Protein AF-A0A392MX29-F1 (afdb_monomer_lite)

Organism: NCBI:txid97028

Secondary structure (DSSP, 8-state):
-PPPTTSPP------BSS-BBTTBBGGGGS-HHHHHHHHT--HHHHHHHHHH----SS----HHHHHHHS-PPP-TT---SSPPP--GGGSPPSEEETTEEEEEE-TT-TTT-GGGGT--EEEEEE--

pLDDT: mean 82.4, std 13.87, range [42.88, 97.38]

Radius of gyration: 22.27 Å; chains: 1; bounding box: 48×36×57 Å

Foldseek 3Di:
DPDDPPDDPDDDDDAADQAAVAVHHPVVVDDLVVVCVVVVDDSVVVNVSNVVHPDHPDDDDDPVVVVVPPDDPDPPPPDDPDQDDDDLPPDAFPDDDPQWTKGKDFLPPPRHVCVVVRDMDMDIDGHD

InterPro domains:
  IPR011051 RmlC-like cupin domain superfamily [SSF51182] (4-65)
  IPR014710 RmlC-like jelly roll fold [G3DSA:2.60.120.10] (1-74)
  IPR050253 Seed Storage and Functional Proteins [PTHR31189] (9-128)

Sequence (128 aa):
MPSSPGSAPLNFEAFFGPAGRNPESVLTAFSSKVLQAAFKTSKGKLESVLDEQKKERIFKIPKEDVRGLAPKKSIWPFGGQFKGPFNIFSNNPSFSNQFGSLFEVGPSESKSGLEGLNLMLSFANITK

Structure (mmCIF, N/CA/C/O backbone):
data_AF-A0A392MX29-F1
#
_entry.id   AF-A0A392MX29-F1
#
loop_
_atom_site.group_PDB
_atom_site.id
_atom_site.type_symbol
_atom_site.label_atom_id
_atom_site.label_alt_id
_atom_site.label_comp_id
_atom_site.label_asym_id
_atom_site.label_entity_id
_atom_site.label_seq_id
_atom_site.pdbx_PDB_ins_code
_atom_site.Cartn_x
_atom_site.Cartn_y
_atom_site.Cartn_z
_atom_site.occupancy
_atom_site.B_iso_or_equiv
_atom_site.auth_seq_id
_atom_site.auth_comp_id
_atom_site.auth_asym_id
_atom_site.auth_atom_id
_atom_site.pdbx_PDB_model_num
ATOM 1 N N . MET A 1 1 ? 19.317 2.186 2.201 1.00 47.88 1 MET A N 1
ATOM 2 C CA . MET A 1 1 ? 20.207 3.027 3.028 1.00 47.88 1 MET A CA 1
ATOM 3 C C . MET A 1 1 ? 20.850 2.145 4.083 1.00 47.88 1 MET A C 1
ATOM 5 O O . MET A 1 1 ? 20.103 1.405 4.714 1.00 47.88 1 MET A O 1
ATOM 9 N N . PRO A 1 2 ? 22.180 2.154 4.259 1.00 42.88 2 PRO A N 1
ATOM 10 C CA . PRO A 1 2 ? 22.780 1.518 5.422 1.00 42.88 2 PRO A CA 1
ATOM 11 C C . PRO A 1 2 ? 22.410 2.347 6.659 1.00 42.88 2 PRO A C 1
ATOM 13 O O . PRO A 1 2 ? 22.586 3.564 6.678 1.00 42.88 2 PRO A O 1
ATOM 16 N N . SER A 1 3 ? 21.813 1.700 7.654 1.00 48.31 3 SER A N 1
ATOM 17 C CA . SER A 1 3 ? 21.479 2.298 8.947 1.00 48.31 3 SER A CA 1
ATOM 18 C C . SER A 1 3 ? 22.751 2.753 9.666 1.00 48.31 3 SER A C 1
ATOM 20 O O . SER A 1 3 ? 23.702 1.975 9.763 1.00 48.31 3 SER A O 1
ATOM 22 N N . SER A 1 4 ? 22.762 3.982 10.194 1.00 48.84 4 SER A N 1
ATOM 23 C CA . SER A 1 4 ? 23.810 4.438 11.115 1.00 48.84 4 SER A CA 1
ATOM 24 C C . SER A 1 4 ? 23.952 3.464 12.293 1.00 48.84 4 SER A C 1
ATOM 26 O O . SER A 1 4 ? 22.939 2.965 12.795 1.00 48.84 4 SER A O 1
ATOM 28 N N . PRO A 1 5 ? 25.179 3.196 12.770 1.00 44.78 5 PRO A N 1
ATOM 29 C CA . PRO A 1 5 ? 25.387 2.303 13.897 1.00 44.78 5 PRO A CA 1
ATOM 30 C C . PRO A 1 5 ? 24.890 3.001 15.170 1.00 44.78 5 PRO A C 1
ATOM 32 O O . PRO A 1 5 ? 25.505 3.953 15.639 1.00 44.78 5 PRO A O 1
ATOM 35 N N . GLY A 1 6 ? 23.739 2.566 15.693 1.00 56.81 6 GLY A N 1
ATOM 36 C CA . GLY A 1 6 ? 23.159 3.083 16.942 1.00 56.81 6 GLY A CA 1
ATOM 37 C C . GLY A 1 6 ? 21.634 3.222 16.959 1.00 56.81 6 GLY A C 1
ATOM 38 O O . GLY A 1 6 ? 21.053 3.381 18.029 1.00 56.81 6 GLY A O 1
ATOM 39 N N . SER A 1 7 ? 20.959 3.135 15.811 1.00 53.47 7 SER A N 1
ATOM 40 C CA . SER A 1 7 ? 19.493 3.084 15.769 1.00 53.47 7 SER A CA 1
ATOM 41 C C . SER A 1 7 ? 19.022 1.636 15.906 1.00 53.47 7 SER A C 1
ATOM 43 O O . SER A 1 7 ? 19.528 0.758 15.206 1.00 53.47 7 SER A O 1
ATOM 45 N N . ALA A 1 8 ? 18.063 1.380 16.803 1.00 64.12 8 ALA A N 1
ATOM 46 C CA . ALA A 1 8 ? 17.366 0.095 16.856 1.00 64.12 8 ALA A CA 1
ATOM 47 C C . ALA A 1 8 ? 16.873 -0.291 15.445 1.00 64.12 8 ALA A C 1
ATOM 49 O O . ALA A 1 8 ? 16.534 0.610 14.668 1.00 64.12 8 ALA A O 1
ATOM 50 N N . PRO A 1 9 ? 16.844 -1.590 15.085 1.00 64.94 9 PRO A N 1
ATOM 51 C CA . PRO A 1 9 ? 16.351 -2.014 13.782 1.00 64.94 9 PRO A CA 1
ATOM 52 C C . PRO A 1 9 ? 14.971 -1.404 13.528 1.00 64.94 9 PRO A C 1
ATOM 54 O O . PRO A 1 9 ? 14.091 -1.428 14.390 1.00 64.94 9 PRO A O 1
ATOM 57 N N . LEU A 1 10 ? 14.828 -0.791 12.355 1.00 69.31 10 LEU A N 1
ATOM 58 C CA . LEU A 1 10 ? 13.628 -0.072 11.959 1.00 69.31 10 LEU A CA 1
ATOM 59 C C . LEU A 1 10 ? 12.497 -1.082 11.736 1.00 69.31 10 LEU A C 1
ATOM 61 O O . LEU A 1 10 ? 12.375 -1.669 10.663 1.00 69.31 10 LEU A O 1
ATOM 65 N N . ASN A 1 11 ? 11.700 -1.308 12.775 1.00 80.25 11 ASN A N 1
ATOM 66 C CA . ASN A 1 11 ? 10.528 -2.170 12.719 1.00 80.25 11 ASN A CA 1
ATOM 67 C C . ASN A 1 11 ? 9.329 -1.331 12.274 1.00 80.25 11 ASN A C 1
ATOM 69 O O . ASN A 1 11 ? 8.900 -0.422 12.984 1.00 80.25 11 ASN A O 1
ATOM 73 N N . PHE A 1 12 ? 8.801 -1.628 11.089 1.00 81.38 12 PHE A N 1
ATOM 74 C CA . PHE A 1 12 ? 7.566 -1.026 10.601 1.00 81.38 12 PHE A CA 1
ATOM 75 C C . PHE A 1 12 ? 6.377 -1.919 10.947 1.00 81.38 12 PHE A C 1
ATOM 77 O O . PHE A 1 12 ? 6.384 -3.110 10.638 1.00 81.38 12 PHE A O 1
ATOM 84 N N . GLU A 1 13 ? 5.335 -1.325 11.524 1.00 85.38 13 GLU A N 1
ATOM 85 C CA . GLU A 1 13 ? 4.070 -1.995 11.808 1.00 85.38 13 GLU A CA 1
ATOM 86 C C . GLU A 1 13 ? 2.915 -1.278 11.104 1.00 85.38 13 GLU A C 1
ATOM 88 O O . GLU A 1 13 ? 2.880 -0.050 11.003 1.00 85.38 13 GLU A O 1
ATOM 93 N N . ALA A 1 14 ? 1.979 -2.058 10.565 1.00 85.25 14 ALA A N 1
ATOM 94 C CA . ALA A 1 14 ? 0.802 -1.525 9.897 1.00 85.25 14 ALA A CA 1
ATOM 95 C C . ALA A 1 14 ? -0.306 -1.262 10.922 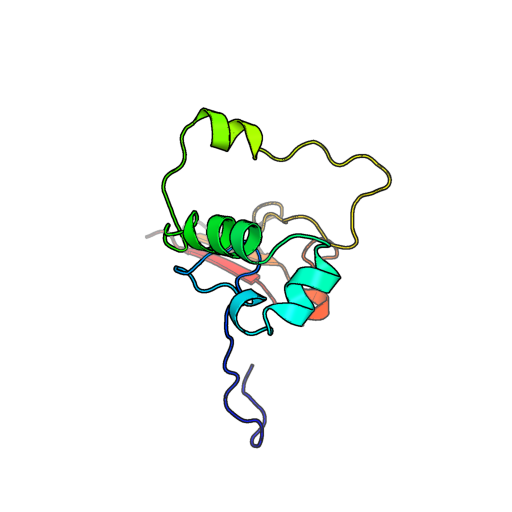1.00 85.25 14 ALA A C 1
ATOM 97 O O . ALA A 1 14 ? -0.767 -2.186 11.589 1.00 85.25 14 ALA A O 1
ATOM 98 N N . PHE A 1 15 ? -0.770 -0.016 10.994 1.00 88.25 15 PHE A N 1
ATOM 99 C CA . PHE A 1 15 ? -1.869 0.393 11.865 1.00 88.25 15 PHE A CA 1
ATOM 100 C C . PHE A 1 15 ? -3.201 0.348 11.110 1.00 88.25 15 PHE A C 1
ATOM 102 O O . PHE A 1 15 ? -3.404 1.088 10.144 1.00 88.25 15 PHE A O 1
ATOM 109 N N . PHE A 1 16 ? -4.130 -0.500 11.553 1.00 86.44 16 PHE A N 1
ATOM 110 C CA . PHE A 1 16 ? -5.440 -0.641 10.919 1.00 86.44 16 PHE A CA 1
ATOM 111 C C . PHE A 1 16 ? -6.490 0.206 11.643 1.00 86.44 16 PHE A C 1
ATOM 113 O O . PHE A 1 16 ? -6.879 -0.092 12.763 1.00 86.44 16 PHE A O 1
ATOM 120 N N . GLY A 1 17 ? -6.952 1.283 11.007 1.00 79.56 17 GLY A N 1
ATOM 121 C CA . GLY A 1 17 ? -8.016 2.143 11.542 1.00 79.56 17 GLY A CA 1
ATOM 122 C C . GLY A 1 17 ? -9.416 1.540 11.374 1.00 79.56 17 GLY A C 1
ATOM 123 O O . GLY A 1 17 ? -10.023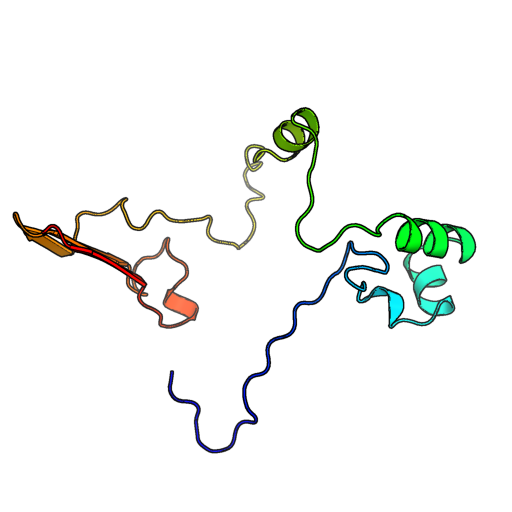 1.133 12.365 1.00 79.56 17 GLY A O 1
ATOM 124 N N . PRO A 1 18 ? -9.932 1.448 10.131 1.00 70.31 18 PRO A N 1
ATOM 125 C CA . PRO A 1 18 ? -11.288 0.981 9.830 1.00 70.31 18 PRO A CA 1
ATOM 126 C C . PRO A 1 18 ? -11.389 -0.551 9.861 1.00 70.31 18 PRO A C 1
ATOM 128 O O . PRO A 1 18 ? -11.996 -1.135 8.975 1.00 70.31 18 PRO A O 1
ATOM 131 N N . ALA A 1 19 ? -10.726 -1.175 10.833 1.00 71.00 19 ALA A N 1
ATOM 132 C CA . ALA A 1 19 ? -10.675 -2.611 11.030 1.00 71.00 19 ALA A CA 1
ATOM 133 C C . ALA A 1 19 ? -11.599 -3.066 12.169 1.00 71.00 19 ALA A C 1
ATOM 135 O O . ALA A 1 19 ? -12.140 -2.245 12.911 1.00 71.00 19 ALA A O 1
ATOM 136 N N . GLY A 1 20 ? -11.762 -4.377 12.311 1.00 78.88 20 GLY A N 1
ATOM 137 C CA . GLY A 1 20 ? -12.470 -4.990 13.428 1.00 78.88 20 GLY A CA 1
ATOM 138 C C . GLY A 1 20 ? -11.515 -5.738 14.348 1.00 78.88 20 GLY A C 1
ATOM 139 O O . GLY A 1 20 ? -10.496 -5.199 14.778 1.00 78.88 20 GLY A O 1
ATOM 140 N N . ARG A 1 21 ? -11.831 -7.002 14.642 1.00 77.38 21 ARG A N 1
ATOM 141 C CA . ARG A 1 21 ? -10.933 -7.901 15.393 1.00 77.38 21 ARG A CA 1
ATOM 142 C C . ARG A 1 21 ? -9.954 -8.679 14.506 1.00 77.38 21 ARG A C 1
ATOM 144 O O . ARG A 1 21 ? -8.992 -9.237 15.020 1.00 77.38 21 ARG A O 1
ATOM 151 N N . ASN A 1 22 ? -10.182 -8.736 13.193 1.00 80.00 22 ASN A N 1
ATOM 152 C CA . ASN A 1 22 ? -9.237 -9.323 12.240 1.00 80.00 22 ASN A CA 1
ATOM 153 C C . ASN A 1 22 ? -9.291 -8.569 10.895 1.00 80.00 22 ASN A C 1
ATOM 155 O O . ASN A 1 22 ? -10.307 -8.711 10.217 1.00 80.00 22 ASN A O 1
ATOM 159 N N . PRO A 1 23 ? -8.245 -7.809 10.497 1.00 83.31 23 PRO A N 1
ATOM 160 C CA . PRO A 1 23 ? -7.086 -7.451 11.326 1.00 83.31 23 PRO A CA 1
ATOM 161 C C . PRO A 1 23 ? -7.523 -6.651 12.562 1.00 83.31 23 PRO A C 1
ATOM 163 O O . PRO A 1 23 ? -8.594 -6.050 12.549 1.00 83.31 23 PRO A O 1
ATOM 166 N N . GLU A 1 24 ? -6.732 -6.667 13.633 1.00 86.12 24 GLU A N 1
ATOM 167 C CA . GLU A 1 24 ? -7.061 -5.899 14.836 1.00 86.12 24 GLU A CA 1
ATOM 168 C C . GLU A 1 24 ? -6.984 -4.392 14.557 1.00 86.12 24 GLU A C 1
ATOM 170 O O . GLU A 1 24 ? -5.994 -3.891 14.016 1.00 86.12 24 GLU A O 1
ATOM 175 N N . SER A 1 25 ? -8.050 -3.673 14.911 1.00 89.44 25 SER A N 1
ATOM 176 C CA . SER A 1 25 ? -8.093 -2.220 14.819 1.00 89.44 25 SER A CA 1
ATOM 177 C C . SER A 1 25 ? -7.308 -1.562 15.939 1.00 89.44 25 SER A C 1
ATOM 179 O O . SER A 1 25 ? -7.457 -1.917 17.099 1.00 89.44 25 SER A O 1
ATOM 181 N N . VAL A 1 26 ? -6.601 -0.475 15.635 1.00 91.62 26 VAL A N 1
ATOM 182 C CA . VAL A 1 26 ? -5.979 0.384 16.660 1.00 91.62 26 VAL A CA 1
ATOM 183 C C . VAL A 1 26 ? -6.984 0.953 17.662 1.00 91.62 26 VAL A C 1
ATOM 185 O O . VAL A 1 26 ? -6.601 1.397 18.742 1.00 91.62 26 VAL A O 1
ATOM 188 N N . LEU A 1 27 ? -8.275 0.956 17.319 1.00 89.88 27 LEU A N 1
ATOM 189 C CA . LEU A 1 27 ? -9.328 1.414 18.212 1.00 89.88 27 LEU A CA 1
ATOM 190 C C . LEU A 1 27 ? -9.502 0.488 19.423 1.00 89.88 27 LEU A C 1
ATOM 192 O O . LEU A 1 27 ? -9.872 0.985 20.483 1.00 89.88 27 LEU A O 1
ATOM 196 N N . THR A 1 28 ? -9.188 -0.809 19.313 1.00 88.88 28 THR A N 1
ATOM 197 C CA . THR A 1 28 ? -9.303 -1.767 20.432 1.00 88.88 28 THR A CA 1
ATOM 198 C C . THR A 1 28 ? -8.327 -1.460 21.569 1.00 88.88 28 THR A C 1
ATOM 200 O O . THR A 1 28 ? -8.599 -1.809 22.716 1.00 88.88 28 THR A O 1
ATOM 203 N N . ALA A 1 29 ? -7.233 -0.745 21.285 1.00 92.06 29 ALA A N 1
ATOM 204 C CA . ALA A 1 29 ? -6.245 -0.343 22.282 1.00 92.06 29 ALA A CA 1
ATOM 205 C C . ALA A 1 29 ? -6.756 0.747 23.246 1.00 92.06 29 ALA A C 1
ATOM 207 O O . ALA A 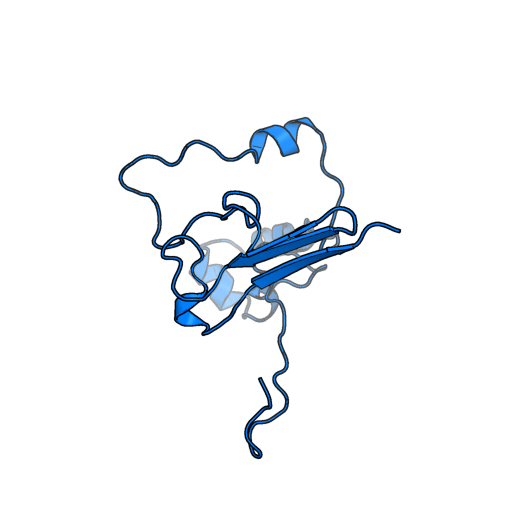1 29 ? -6.194 0.939 24.326 1.00 92.06 29 ALA A O 1
ATOM 208 N N . PHE A 1 30 ? -7.815 1.480 22.884 1.00 92.25 30 PHE A N 1
ATOM 209 C CA . PHE A 1 30 ? -8.364 2.544 23.722 1.00 92.25 30 PHE A CA 1
ATOM 210 C C . PHE A 1 30 ? -9.430 2.025 24.684 1.00 92.25 30 PHE A C 1
ATOM 212 O O . PHE A 1 30 ? -10.232 1.147 24.373 1.00 92.25 30 PHE A O 1
ATOM 219 N N . SER A 1 31 ? -9.517 2.653 25.861 1.00 93.75 31 SER A N 1
ATOM 220 C CA . SER A 1 31 ? -10.581 2.318 26.806 1.00 93.75 31 SER A CA 1
ATOM 221 C C . SER A 1 31 ? -11.967 2.623 26.227 1.00 93.75 31 SER A C 1
ATOM 223 O O . SER A 1 31 ? -12.196 3.655 25.589 1.00 93.75 31 SER A O 1
ATOM 225 N N . SER A 1 32 ? -12.940 1.772 26.554 1.00 91.50 32 SER A N 1
ATOM 226 C CA . SER A 1 32 ? -14.326 1.947 26.113 1.00 91.50 32 SER A CA 1
ATOM 227 C C . SER A 1 32 ? -14.918 3.312 26.501 1.00 91.50 32 SER A C 1
ATOM 229 O O . SER A 1 32 ? -15.729 3.856 25.758 1.00 91.50 32 SER A O 1
ATOM 231 N N . LYS A 1 33 ? -14.516 3.908 27.634 1.00 95.06 33 LYS A N 1
ATOM 232 C CA . LYS A 1 33 ? -14.986 5.247 28.043 1.00 95.06 33 LYS A CA 1
ATOM 233 C C . LYS A 1 33 ? -14.502 6.340 27.086 1.00 95.06 33 LYS A C 1
ATOM 235 O O . LYS A 1 33 ? -15.284 7.214 26.723 1.00 95.06 33 LYS A O 1
ATOM 240 N N . VAL A 1 34 ? -13.239 6.264 26.659 1.00 95.94 34 VAL A N 1
ATOM 241 C CA . VAL A 1 34 ? -12.643 7.210 25.701 1.00 95.94 34 VAL A CA 1
ATOM 242 C C . VAL A 1 34 ? -13.351 7.110 24.356 1.00 95.94 34 VAL A C 1
ATOM 244 O O . VAL A 1 34 ? -13.780 8.126 23.818 1.00 95.94 34 VAL A O 1
ATOM 247 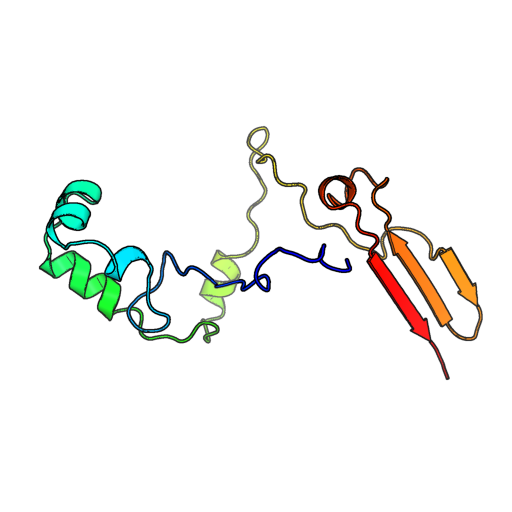N N . LEU A 1 35 ? -13.548 5.892 23.846 1.00 93.56 35 LEU A N 1
ATOM 248 C CA . LEU A 1 35 ? -14.220 5.689 22.565 1.00 93.56 35 LEU A CA 1
ATOM 249 C C . LEU A 1 35 ? -15.685 6.152 22.596 1.00 93.56 35 LEU A C 1
ATOM 251 O O . LEU A 1 35 ? -16.140 6.810 21.664 1.00 93.56 35 LEU A O 1
ATOM 255 N N . GLN A 1 36 ? -16.415 5.874 23.682 1.00 95.44 36 GLN A N 1
ATOM 256 C CA . GLN A 1 36 ? -17.794 6.349 23.847 1.00 95.44 36 GLN A CA 1
ATOM 257 C C . GLN A 1 36 ? -17.880 7.879 23.846 1.00 95.44 36 GLN A C 1
ATOM 259 O O . GLN A 1 36 ? -18.772 8.437 23.208 1.00 95.44 36 GLN A O 1
ATOM 264 N N . ALA A 1 37 ? -16.946 8.562 24.515 1.00 96.50 37 ALA A N 1
ATOM 265 C CA . ALA A 1 37 ? -16.884 10.021 24.523 1.00 96.50 37 ALA A CA 1
ATOM 266 C C . ALA A 1 37 ? -16.501 10.597 23.148 1.00 96.50 37 ALA A C 1
ATOM 268 O O . ALA A 1 37 ? -17.126 11.554 22.692 1.00 96.50 37 ALA A O 1
ATOM 269 N N . ALA A 1 38 ? -15.520 9.995 22.466 1.00 95.31 38 ALA A N 1
ATOM 270 C CA . ALA A 1 38 ? -15.036 10.442 21.160 1.00 95.31 38 ALA A CA 1
ATOM 271 C C . ALA A 1 38 ? -16.096 10.285 20.055 1.00 95.31 38 ALA A C 1
ATOM 273 O O . ALA A 1 38 ? -16.355 11.224 19.304 1.00 95.31 38 ALA A O 1
ATOM 274 N N . PHE A 1 39 ? -16.748 9.120 19.986 1.00 92.81 39 PHE A N 1
ATOM 275 C CA . PHE A 1 39 ? -17.758 8.808 18.970 1.00 92.81 39 PHE A CA 1
ATOM 276 C C . PHE A 1 39 ? -19.190 9.163 19.390 1.00 92.81 39 PHE A C 1
ATOM 278 O O . PHE A 1 39 ? -20.121 8.949 18.611 1.00 92.81 39 PHE A O 1
ATOM 285 N N . LYS A 1 40 ? -19.394 9.665 20.618 1.00 96.06 40 LYS A N 1
ATOM 286 C CA . LYS A 1 40 ? -20.713 9.991 21.198 1.00 96.06 40 LYS A CA 1
ATOM 287 C C . LYS A 1 40 ? -21.736 8.862 21.013 1.00 96.06 40 LYS A C 1
ATOM 289 O O . LYS A 1 40 ? -22.891 9.095 20.667 1.00 96.06 40 LYS A O 1
ATOM 294 N N . THR A 1 41 ? -21.288 7.624 21.193 1.00 93.56 41 THR A N 1
ATOM 295 C CA . THR A 1 41 ? -22.057 6.411 20.890 1.00 93.56 41 THR A CA 1
ATOM 296 C C . THR A 1 41 ? -21.924 5.414 22.039 1.00 93.56 41 THR A C 1
ATOM 298 O O . THR A 1 41 ? -20.917 5.414 22.740 1.00 93.56 41 THR A O 1
ATOM 301 N N . SER A 1 42 ? -22.940 4.572 22.258 1.00 94.06 42 SER A N 1
ATOM 302 C CA . SER A 1 42 ? -22.922 3.568 23.327 1.00 94.06 42 SER A CA 1
ATOM 303 C C . SER A 1 42 ? -21.885 2.470 23.078 1.00 94.06 42 SER A C 1
ATOM 305 O O . SER A 1 42 ? -21.616 2.094 21.934 1.00 94.06 42 SER A O 1
ATOM 307 N N . LYS A 1 43 ? -21.356 1.891 24.165 1.00 90.81 43 LYS A N 1
ATOM 308 C CA . LYS A 1 43 ? -20.420 0.757 24.101 1.00 90.81 43 LYS A CA 1
ATOM 309 C C . LYS A 1 43 ? -20.931 -0.374 23.205 1.00 90.81 43 LYS A C 1
ATOM 311 O O . LYS A 1 43 ? -20.205 -0.816 22.329 1.00 90.81 43 LYS A O 1
ATOM 316 N N . GLY A 1 44 ? -22.174 -0.820 23.402 1.00 91.75 44 GLY A N 1
ATOM 317 C CA . GLY A 1 44 ? -22.718 -1.965 22.661 1.00 91.75 44 GLY A CA 1
ATOM 318 C C . GLY A 1 44 ? -22.729 -1.756 21.145 1.00 91.75 44 GLY A C 1
ATOM 319 O O . GLY A 1 44 ? -22.408 -2.673 20.397 1.00 91.75 44 GLY A O 1
ATOM 320 N N . LYS A 1 45 ? -23.021 -0.532 20.687 1.00 91.31 45 LYS A N 1
ATOM 321 C CA . LYS A 1 45 ? -22.990 -0.205 19.258 1.00 91.31 45 LYS A CA 1
ATOM 322 C C . LYS A 1 45 ? -21.560 -0.153 18.711 1.00 91.31 45 LYS A C 1
ATOM 324 O O . LYS A 1 45 ? -21.350 -0.574 17.581 1.00 91.31 45 LYS A O 1
ATOM 329 N N . LEU A 1 46 ? -20.585 0.311 19.499 1.00 89.12 46 LEU A N 1
ATOM 330 C CA . LEU A 1 46 ? -19.172 0.252 19.106 1.00 89.12 46 LEU A CA 1
ATOM 331 C C . LEU A 1 46 ? -18.662 -1.186 18.971 1.00 89.12 46 LEU A C 1
ATOM 333 O O . LEU A 1 46 ? -18.018 -1.502 17.977 1.00 89.12 46 LEU A O 1
ATOM 337 N N . GLU A 1 47 ? -18.965 -2.047 19.945 1.00 87.88 47 GLU A N 1
ATOM 338 C CA . GLU A 1 47 ? -18.547 -3.455 19.908 1.00 87.88 47 GLU A CA 1
ATOM 339 C C . GLU A 1 47 ? -19.144 -4.180 18.694 1.00 87.88 47 GLU A C 1
ATOM 341 O O . GLU A 1 47 ? -18.431 -4.921 18.029 1.00 87.88 47 GLU A O 1
ATOM 346 N N . SER A 1 48 ? -20.411 -3.907 18.342 1.00 88.50 48 SER A N 1
ATOM 347 C CA . SER A 1 48 ? -21.038 -4.471 17.132 1.00 88.50 48 SER A CA 1
ATOM 348 C C . SER A 1 48 ? -20.237 -4.151 15.871 1.00 88.50 48 SER A C 1
ATOM 350 O O . SER A 1 48 ? -19.932 -5.048 15.095 1.00 88.50 48 SER A O 1
ATOM 352 N N . VAL A 1 49 ? -19.839 -2.888 15.690 1.00 85.88 49 VAL A N 1
ATOM 353 C CA . VAL A 1 49 ? -19.100 -2.451 14.494 1.00 85.88 49 VAL A CA 1
ATOM 354 C C . VAL A 1 49 ? -17.705 -3.081 14.432 1.00 85.88 49 VAL A C 1
ATOM 356 O O . VAL A 1 49 ? -17.275 -3.523 13.367 1.00 85.88 49 VAL A O 1
ATOM 359 N N . LEU A 1 50 ? -17.001 -3.160 15.566 1.00 84.19 50 LEU A N 1
ATOM 360 C CA . LEU A 1 50 ? -15.689 -3.814 15.635 1.00 84.19 50 LEU A CA 1
ATOM 361 C C . LEU A 1 50 ? -15.788 -5.332 15.400 1.00 84.19 50 LEU A C 1
ATOM 363 O O . LEU A 1 50 ? -14.859 -5.939 14.866 1.00 84.19 50 LEU A O 1
ATOM 367 N N . ASP A 1 51 ? -16.921 -5.944 15.743 1.00 84.44 51 ASP A N 1
ATOM 368 C CA . ASP A 1 51 ? -17.158 -7.380 15.573 1.00 84.44 51 ASP A CA 1
ATOM 369 C C . ASP A 1 51 ? -17.683 -7.762 14.195 1.00 84.44 51 ASP A C 1
ATOM 371 O O . ASP A 1 51 ? -17.494 -8.902 13.765 1.00 84.44 51 ASP A O 1
ATOM 375 N N . GLU A 1 52 ? -18.315 -6.832 13.485 1.00 81.44 52 GLU A N 1
ATOM 376 C CA . GLU A 1 52 ? -18.796 -7.028 12.118 1.00 81.44 52 GLU A CA 1
ATOM 377 C C . GLU A 1 52 ? -17.639 -7.274 11.144 1.00 81.44 52 GLU A C 1
ATOM 379 O O . GLU A 1 52 ? -17.749 -8.106 10.235 1.00 81.44 52 GLU A O 1
ATOM 384 N N . GLN A 1 53 ? -16.496 -6.610 11.347 1.00 70.56 53 GLN A N 1
ATOM 385 C CA . GLN A 1 53 ? -15.352 -6.763 10.458 1.00 70.56 53 GLN A CA 1
ATOM 386 C C . GLN A 1 53 ? -14.397 -7.876 10.915 1.00 70.56 53 GLN A C 1
ATOM 388 O O . GLN A 1 53 ? -13.412 -7.669 11.622 1.00 70.56 53 GLN A O 1
ATOM 393 N N . LYS A 1 54 ? -14.697 -9.094 10.452 1.00 69.75 54 LYS A N 1
ATOM 394 C CA . LYS A 1 54 ? -13.864 -10.302 10.641 1.00 69.75 54 LYS A CA 1
ATOM 395 C C . LYS A 1 54 ? -13.055 -10.694 9.401 1.00 69.75 54 LYS A C 1
ATOM 397 O O . LYS A 1 54 ? -12.472 -11.775 9.364 1.00 69.75 54 LYS A O 1
ATOM 402 N N . LYS A 1 55 ? -13.109 -9.872 8.350 1.00 71.31 55 LYS A N 1
ATOM 403 C CA . LYS A 1 55 ? -12.469 -10.159 7.062 1.00 71.31 55 LYS A CA 1
ATOM 404 C C . LYS A 1 55 ? -10.996 -9.774 7.120 1.00 71.31 55 LYS A C 1
ATOM 406 O O . LYS A 1 55 ? -10.680 -8.657 7.504 1.00 71.31 55 LYS A O 1
ATOM 411 N N . GLU A 1 56 ? -10.137 -10.677 6.660 1.00 77.75 56 GLU A N 1
ATOM 412 C CA . GLU A 1 56 ? -8.688 -10.485 6.557 1.00 77.75 56 GLU A CA 1
ATOM 413 C C . GLU A 1 56 ? -8.294 -9.205 5.795 1.00 77.75 56 GLU A C 1
ATOM 415 O O . GLU A 1 56 ? -9.110 -8.578 5.121 1.00 77.75 56 GLU A O 1
ATOM 420 N N . ARG A 1 57 ? -7.007 -8.832 5.851 1.00 82.00 57 ARG A N 1
ATOM 421 C CA . ARG A 1 57 ? -6.479 -7.591 5.243 1.00 82.00 57 ARG A CA 1
ATOM 422 C C . ARG A 1 57 ? -6.830 -7.429 3.758 1.00 82.00 57 ARG A C 1
ATOM 424 O O . ARG A 1 57 ? -7.041 -6.308 3.307 1.00 82.00 57 ARG A O 1
ATOM 431 N N . ILE A 1 58 ? -6.876 -8.529 3.007 1.00 86.44 58 ILE A N 1
ATOM 432 C CA . ILE A 1 58 ? -7.281 -8.563 1.600 1.00 86.44 58 ILE A CA 1
ATOM 433 C C . ILE A 1 58 ? -8.464 -9.518 1.497 1.00 86.44 58 ILE A C 1
ATOM 435 O O . ILE A 1 58 ? -8.341 -10.693 1.827 1.00 86.44 58 ILE A O 1
ATOM 439 N N . PHE A 1 59 ? -9.612 -9.026 1.034 1.00 86.88 59 PHE A N 1
ATOM 440 C CA . PHE A 1 59 ? -10.832 -9.821 0.949 1.00 86.88 59 PHE A CA 1
ATOM 441 C C . PHE A 1 59 ? -11.605 -9.555 -0.339 1.00 86.88 59 PHE A C 1
ATOM 443 O O . PHE A 1 59 ? -11.483 -8.510 -0.977 1.00 86.88 59 PHE A O 1
ATOM 450 N N . LYS A 1 60 ? -12.434 -10.529 -0.718 1.00 90.69 60 LYS A N 1
ATOM 451 C CA . LYS A 1 60 ? -13.281 -10.440 -1.905 1.00 90.69 60 LYS A CA 1
ATOM 452 C C . LYS A 1 60 ? -14.433 -9.458 -1.680 1.00 90.69 60 LYS A C 1
ATOM 454 O O . LYS A 1 60 ? -15.139 -9.540 -0.674 1.00 90.69 60 LYS A O 1
ATOM 459 N N . ILE A 1 61 ? -14.654 -8.596 -2.666 1.00 90.75 61 ILE A N 1
ATOM 460 C CA . ILE A 1 61 ? -15.808 -7.698 -2.758 1.00 90.75 61 ILE A CA 1
ATOM 461 C C . ILE A 1 61 ? -16.577 -7.962 -4.059 1.00 90.75 61 ILE A C 1
ATOM 463 O O . ILE A 1 61 ? -15.991 -8.479 -5.019 1.00 90.75 61 ILE A O 1
ATOM 467 N N . PRO A 1 62 ? -17.884 -7.669 -4.102 1.00 94.31 62 PRO A N 1
ATOM 468 C CA . PRO A 1 62 ? -18.667 -7.796 -5.318 1.00 94.31 62 PRO A CA 1
ATOM 469 C C . PRO A 1 62 ? -18.307 -6.697 -6.336 1.00 94.31 62 PRO A C 1
ATOM 471 O O . PRO A 1 62 ? -17.661 -5.695 -6.023 1.00 94.31 62 PRO A O 1
ATOM 474 N N . LYS A 1 63 ? -18.689 -6.900 -7.601 1.00 93.88 63 LYS A N 1
ATOM 475 C CA . LYS A 1 63 ? -18.242 -6.063 -8.731 1.00 93.88 63 LYS A CA 1
ATOM 476 C C . LYS A 1 63 ? -18.798 -4.638 -8.661 1.00 93.88 63 LYS A C 1
ATOM 478 O O . LYS A 1 63 ? -18.147 -3.690 -9.096 1.00 93.88 63 LYS A O 1
ATOM 483 N N . GLU A 1 64 ? -20.009 -4.495 -8.156 1.00 93.69 64 GLU A N 1
ATOM 484 C CA . GLU A 1 64 ? -20.697 -3.235 -7.909 1.00 93.69 64 GLU A CA 1
ATOM 485 C C . GLU A 1 64 ? -19.949 -2.366 -6.891 1.00 93.69 64 GLU A C 1
ATOM 487 O O . GLU A 1 64 ? -19.739 -1.182 -7.158 1.00 93.69 64 GLU A O 1
ATOM 492 N N . ASP A 1 65 ? -19.428 -2.960 -5.815 1.00 92.06 65 ASP A N 1
ATOM 493 C CA . ASP A 1 65 ? -18.635 -2.248 -4.808 1.00 92.06 65 ASP A CA 1
ATOM 494 C C . ASP A 1 65 ? -17.309 -1.752 -5.398 1.00 92.06 65 ASP A C 1
ATOM 496 O O . ASP A 1 65 ? -16.915 -0.609 -5.165 1.00 92.06 65 ASP A O 1
ATOM 500 N N . VAL A 1 66 ? -16.657 -2.553 -6.256 1.00 91.12 66 VAL A N 1
ATOM 501 C CA . VAL A 1 66 ? -15.444 -2.126 -6.986 1.00 91.12 66 VAL A CA 1
ATOM 502 C C . VAL A 1 66 ? -15.720 -0.867 -7.814 1.00 91.12 66 VAL A C 1
ATOM 504 O O . VAL A 1 66 ? -14.910 0.058 -7.832 1.00 91.12 66 VAL A O 1
ATOM 507 N N . ARG A 1 67 ? -16.874 -0.801 -8.491 1.00 89.31 67 ARG A N 1
ATOM 508 C CA . ARG A 1 67 ? -17.265 0.374 -9.287 1.00 89.31 67 ARG A CA 1
ATOM 509 C C . ARG A 1 67 ? -17.520 1.598 -8.410 1.00 89.31 67 ARG A C 1
ATOM 511 O O . ARG A 1 67 ? -17.193 2.705 -8.828 1.00 89.31 67 ARG A O 1
ATOM 518 N N . GLY A 1 68 ? -18.068 1.408 -7.210 1.00 88.12 68 GLY A N 1
ATOM 519 C CA . GLY A 1 68 ? -18.283 2.480 -6.235 1.00 88.12 68 GLY A CA 1
ATOM 520 C C . GLY A 1 68 ? -16.986 3.084 -5.683 1.00 88.12 68 GLY A C 1
ATOM 521 O O . GLY A 1 68 ? -16.961 4.274 -5.360 1.00 88.12 68 GLY A O 1
ATOM 522 N N . LEU A 1 69 ? -15.915 2.284 -5.624 1.00 86.69 69 LEU A N 1
ATOM 523 C CA . LEU A 1 69 ? -14.577 2.683 -5.168 1.00 86.69 69 LEU A CA 1
ATOM 524 C C . LEU A 1 69 ? -13.698 3.297 -6.266 1.00 86.69 69 LEU A C 1
ATOM 526 O O . LEU A 1 69 ? -12.621 3.809 -5.960 1.00 86.69 69 LEU A O 1
ATOM 530 N N . ALA A 1 70 ? -14.122 3.242 -7.533 1.00 79.75 70 ALA A N 1
ATOM 531 C CA . ALA A 1 70 ? -13.348 3.803 -8.633 1.00 79.75 70 ALA A CA 1
ATOM 532 C C . ALA A 1 70 ? -13.044 5.296 -8.378 1.00 79.75 70 ALA A C 1
ATOM 534 O O . ALA A 1 70 ? -13.923 6.013 -7.883 1.00 79.75 70 ALA A O 1
ATOM 535 N N . PRO A 1 71 ? -11.830 5.785 -8.712 1.00 70.50 71 PRO A N 1
ATOM 536 C CA . PRO A 1 71 ? -11.433 7.160 -8.439 1.00 70.50 71 PRO A CA 1
ATOM 537 C C . PRO A 1 71 ? -12.455 8.147 -9.002 1.00 70.50 71 PRO A C 1
ATOM 539 O O . PRO A 1 71 ? -12.634 8.270 -10.216 1.00 70.50 71 PRO A O 1
ATOM 542 N N . LYS A 1 72 ? -13.144 8.860 -8.112 1.00 71.31 72 LYS A N 1
ATOM 543 C CA . LYS A 1 72 ? -14.001 9.978 -8.504 1.00 71.31 72 LYS A CA 1
ATOM 544 C C . LYS A 1 72 ? -13.087 11.149 -8.858 1.00 71.31 72 LYS A C 1
ATOM 546 O O . LYS A 1 72 ? -12.089 11.368 -8.174 1.00 71.31 72 LYS A O 1
ATOM 551 N N . LYS A 1 73 ? -13.403 11.879 -9.937 1.00 63.72 73 LYS A N 1
ATOM 552 C CA . LYS A 1 73 ? -12.640 13.073 -10.341 1.00 63.72 73 LYS A CA 1
ATOM 553 C C . LYS A 1 73 ? -12.456 13.981 -9.123 1.00 63.72 73 LYS A C 1
ATOM 555 O O . LYS A 1 73 ? -13.437 14.326 -8.465 1.00 63.72 73 LYS A O 1
ATOM 560 N N . SER A 1 74 ? -11.210 14.330 -8.821 1.00 64.88 74 SER A N 1
ATOM 561 C CA . SER A 1 74 ? -10.889 15.270 -7.753 1.00 64.88 74 SER A CA 1
ATOM 562 C C . SER A 1 74 ? -11.557 16.615 -8.043 1.00 64.88 74 SER A C 1
ATOM 564 O O . SER A 1 74 ? -11.494 17.133 -9.159 1.00 64.88 74 SER A O 1
ATOM 566 N N . ILE A 1 75 ? -12.244 17.161 -7.039 1.00 58.56 75 ILE A N 1
ATOM 567 C CA . ILE A 1 75 ? -12.906 18.462 -7.135 1.00 58.56 75 ILE A CA 1
ATOM 568 C C . ILE A 1 75 ? -11.820 19.527 -6.982 1.00 58.56 75 ILE A C 1
ATOM 570 O O . ILE A 1 75 ? -11.252 19.692 -5.905 1.00 58.56 75 ILE A O 1
ATOM 574 N N . TRP A 1 76 ? -11.508 20.235 -8.063 1.00 49.53 76 TRP A N 1
ATOM 575 C CA . TRP A 1 76 ? -10.649 21.417 -8.013 1.00 49.53 76 TRP A CA 1
ATOM 576 C C . TRP A 1 76 ? -11.326 22.524 -7.178 1.00 49.53 76 TRP A C 1
ATOM 578 O O .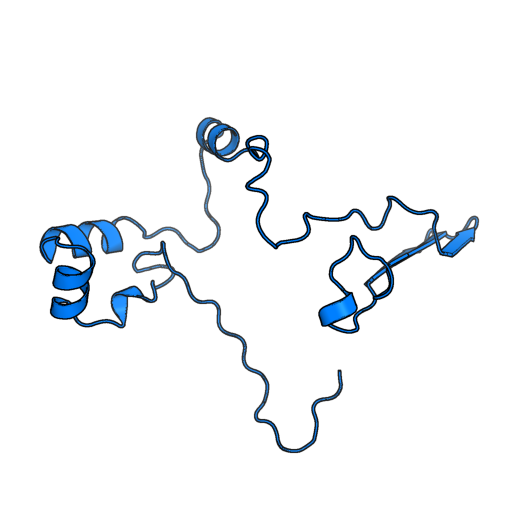 TRP A 1 76 ? -12.529 22.726 -7.352 1.00 49.53 76 TRP A O 1
ATOM 588 N N . PRO A 1 77 ? -10.618 23.253 -6.290 1.00 57.41 77 PRO A N 1
ATOM 589 C CA . PRO A 1 77 ? -9.170 23.247 -6.047 1.00 57.41 77 PRO A CA 1
ATOM 590 C C . PRO A 1 77 ? -8.715 22.326 -4.896 1.00 57.41 77 PRO A C 1
ATOM 592 O O . PRO A 1 77 ? -7.560 22.381 -4.488 1.00 57.41 77 PRO A O 1
ATOM 595 N N . PHE A 1 78 ? -9.582 21.466 -4.359 1.00 56.22 78 PHE A N 1
ATOM 596 C CA . PHE A 1 78 ? -9.321 20.653 -3.161 1.00 56.22 78 PHE A CA 1
ATOM 597 C C . PHE A 1 78 ? -8.529 19.360 -3.441 1.00 56.22 78 PHE A C 1
ATOM 599 O O . PHE A 1 78 ? -8.783 18.314 -2.843 1.00 56.22 78 PHE A O 1
ATOM 606 N N . GLY A 1 79 ? -7.559 19.413 -4.358 1.00 55.19 79 GLY A N 1
ATOM 607 C CA . GLY A 1 79 ? -6.577 18.342 -4.519 1.00 55.19 79 GLY A CA 1
ATOM 608 C C . GLY A 1 79 ? -5.593 18.392 -3.354 1.00 55.19 79 GLY A C 1
ATOM 609 O O . GLY A 1 79 ? -4.870 19.372 -3.215 1.00 55.19 79 GLY A O 1
ATOM 610 N N . GLY A 1 80 ? -5.602 17.378 -2.486 1.00 53.94 80 GLY A N 1
ATOM 611 C CA . GLY A 1 80 ? -4.717 17.323 -1.320 1.00 53.94 80 GLY A CA 1
ATOM 612 C C . GLY A 1 80 ? -3.226 17.436 -1.674 1.00 53.94 80 GLY A C 1
ATOM 613 O O . GLY A 1 80 ? -2.823 17.251 -2.817 1.00 53.94 80 GLY A O 1
ATOM 614 N N . GLN A 1 81 ? -2.398 17.680 -0.656 1.00 53.44 81 GLN A N 1
ATOM 615 C CA . GLN A 1 81 ? -0.932 17.830 -0.738 1.00 53.44 81 GLN A CA 1
ATOM 616 C C . GLN A 1 81 ? -0.182 16.639 -1.372 1.00 53.44 81 GLN A C 1
ATOM 618 O O . GLN A 1 81 ? 1.016 16.730 -1.641 1.00 53.44 81 GLN A O 1
ATOM 623 N N . PHE A 1 82 ? -0.861 15.512 -1.588 1.00 56.88 82 PHE A N 1
ATOM 624 C CA . PHE A 1 82 ? -0.269 14.296 -2.119 1.00 56.88 82 PHE A CA 1
ATOM 625 C C . PHE A 1 82 ? -0.142 14.377 -3.639 1.00 56.88 82 PHE A C 1
ATOM 627 O O . PHE A 1 82 ? -1.137 14.473 -4.361 1.00 56.88 82 PHE A O 1
ATOM 634 N N . LYS A 1 83 ? 1.101 14.294 -4.130 1.00 68.50 83 LYS A N 1
ATOM 635 C CA . LYS A 1 83 ? 1.373 14.062 -5.551 1.00 68.50 83 LYS A CA 1
ATOM 636 C C . LYS A 1 83 ? 0.691 12.747 -5.941 1.00 68.50 83 LYS A C 1
ATOM 638 O O . LYS A 1 83 ? 0.854 11.735 -5.261 1.00 68.50 83 LYS A O 1
ATOM 643 N N . GLY A 1 84 ? -0.129 12.792 -6.989 1.00 73.62 84 GLY A N 1
ATOM 644 C CA . GLY A 1 84 ? -0.781 11.600 -7.525 1.00 73.62 84 GLY A CA 1
ATOM 645 C C . GLY A 1 84 ? 0.242 10.558 -7.995 1.00 73.62 84 GLY A C 1
ATOM 646 O O . GLY A 1 84 ? 1.433 10.861 -8.087 1.00 73.62 84 GLY A O 1
ATOM 647 N N . PRO A 1 85 ? -0.202 9.332 -8.318 1.00 81.62 85 PRO A N 1
ATOM 648 C CA . PRO A 1 85 ? 0.696 8.323 -8.861 1.00 81.62 85 PRO A CA 1
ATOM 649 C C . PRO A 1 85 ? 1.367 8.837 -10.141 1.00 81.62 85 PRO A C 1
ATOM 651 O O . PRO A 1 85 ? 0.740 9.529 -10.948 1.00 81.62 85 PRO A O 1
ATOM 654 N N . PHE A 1 86 ? 2.629 8.468 -10.343 1.00 84.50 86 PHE A N 1
ATOM 655 C CA . PHE A 1 86 ? 3.355 8.716 -11.584 1.00 84.50 86 PHE A CA 1
ATOM 656 C C . PHE A 1 86 ? 3.640 7.391 -12.291 1.00 84.50 86 PHE A C 1
ATOM 658 O O . PHE A 1 86 ? 3.716 6.335 -11.664 1.00 84.50 86 PHE A O 1
ATOM 665 N N . ASN A 1 87 ? 3.783 7.448 -13.611 1.00 87.81 87 ASN A N 1
ATOM 666 C CA . ASN A 1 87 ? 4.129 6.290 -14.419 1.00 87.81 87 ASN A CA 1
ATOM 667 C C . ASN A 1 87 ? 5.620 6.351 -14.770 1.00 87.81 87 ASN A C 1
ATOM 669 O O . ASN A 1 87 ? 6.034 7.273 -15.462 1.00 87.81 87 ASN A O 1
ATOM 673 N N . ILE A 1 88 ? 6.413 5.366 -14.345 1.00 91.62 88 ILE A N 1
ATOM 674 C CA . ILE A 1 88 ? 7.839 5.267 -14.708 1.00 91.62 88 ILE A CA 1
ATOM 675 C C . ILE A 1 88 ? 8.065 5.154 -16.228 1.00 91.62 88 ILE A C 1
ATOM 677 O O . ILE A 1 88 ? 9.108 5.554 -16.730 1.00 91.62 88 ILE A O 1
ATOM 681 N N . PHE A 1 89 ? 7.065 4.680 -16.974 1.00 91.69 89 PHE A N 1
ATOM 682 C CA . PHE A 1 89 ? 7.110 4.528 -18.429 1.00 91.69 89 PHE A CA 1
ATOM 683 C C . PHE A 1 89 ? 6.651 5.777 -19.195 1.00 91.69 89 PHE A C 1
ATOM 685 O O . PHE A 1 89 ? 6.530 5.727 -20.416 1.00 91.69 89 PHE A O 1
ATOM 692 N N . SER A 1 90 ? 6.329 6.886 -18.514 1.00 87.94 90 SER A N 1
ATOM 693 C CA . SER A 1 90 ? 5.924 8.116 -19.211 1.00 87.94 90 SER A CA 1
ATOM 694 C C . SER A 1 90 ? 7.084 8.811 -19.920 1.00 87.94 90 SER A C 1
ATOM 696 O O . SER A 1 90 ? 6.851 9.575 -20.852 1.00 87.94 90 SER A O 1
ATOM 698 N N . ASN A 1 91 ? 8.310 8.572 -19.456 1.00 84.62 91 ASN A N 1
ATOM 699 C CA . ASN A 1 91 ? 9.531 9.102 -20.046 1.00 84.62 91 ASN A CA 1
ATOM 700 C C . ASN A 1 91 ? 10.191 8.043 -20.935 1.00 84.62 91 ASN A C 1
ATOM 702 O O . ASN A 1 91 ? 9.963 6.842 -20.773 1.00 84.62 91 ASN A O 1
ATOM 706 N N . ASN A 1 92 ? 11.045 8.498 -21.852 1.00 92.19 92 ASN A N 1
ATOM 707 C CA . ASN A 1 92 ? 11.893 7.594 -22.619 1.00 92.19 92 ASN A CA 1
ATOM 708 C C . ASN A 1 92 ? 12.842 6.832 -21.680 1.00 92.19 92 ASN A C 1
ATOM 710 O O . ASN A 1 92 ? 13.291 7.401 -20.682 1.00 92.19 92 ASN A O 1
ATOM 714 N N . PRO A 1 93 ? 13.166 5.569 -21.994 1.00 95.12 93 PRO A N 1
ATOM 715 C CA . PRO A 1 93 ? 14.149 4.820 -21.227 1.00 95.12 93 PRO A CA 1
ATOM 716 C C . PRO A 1 93 ? 15.523 5.508 -21.293 1.00 95.12 93 PRO A C 1
ATOM 718 O O . PRO A 1 93 ? 15.921 5.988 -22.355 1.00 95.12 93 PRO A O 1
ATOM 721 N N . SER A 1 94 ? 16.262 5.509 -20.179 1.00 94.38 94 SER A N 1
ATOM 722 C CA . SER A 1 94 ? 17.654 5.980 -20.107 1.00 94.38 94 SER A CA 1
ATOM 723 C C . SER A 1 94 ? 18.554 5.207 -21.074 1.00 94.38 94 SER A C 1
ATOM 725 O O . SER A 1 94 ? 19.450 5.775 -21.692 1.00 94.38 94 SER A O 1
ATOM 727 N N . PHE A 1 95 ? 18.294 3.905 -21.227 1.00 95.50 95 PHE A N 1
ATOM 728 C CA . PHE A 1 95 ? 18.982 3.035 -22.178 1.00 95.50 95 PHE A CA 1
ATOM 729 C C . PHE A 1 95 ? 17.984 2.108 -22.857 1.00 95.50 95 PHE A C 1
ATOM 731 O O . PHE A 1 95 ? 17.095 1.563 -22.208 1.00 95.50 95 PHE A O 1
ATOM 738 N N . SER A 1 96 ? 18.143 1.886 -24.158 1.00 97.00 96 SER A N 1
ATOM 739 C CA . SER A 1 96 ? 17.330 0.925 -24.900 1.00 97.00 96 SER A CA 1
ATOM 740 C C . SER A 1 96 ? 18.115 0.352 -26.070 1.00 97.00 96 SER A C 1
ATOM 742 O O . SER A 1 96 ? 18.745 1.094 -26.824 1.00 97.00 96 SER A O 1
ATOM 744 N N . ASN A 1 97 ? 18.105 -0.969 -26.207 1.00 95.19 97 ASN A N 1
ATOM 745 C CA . ASN A 1 97 ? 18.698 -1.696 -27.321 1.00 95.19 97 ASN A CA 1
ATOM 746 C C . ASN A 1 97 ? 17.886 -2.973 -27.613 1.00 95.19 97 ASN A C 1
ATOM 748 O O . ASN A 1 97 ? 16.867 -3.243 -26.981 1.00 95.19 97 ASN A O 1
ATOM 752 N N . GLN A 1 98 ? 18.340 -3.781 -28.573 1.00 96.25 98 GLN A N 1
ATOM 753 C CA . GLN A 1 98 ? 17.670 -5.038 -28.944 1.00 96.25 98 GLN A CA 1
ATOM 754 C C . GLN A 1 98 ? 17.617 -6.099 -27.822 1.00 96.25 98 GLN A C 1
ATOM 756 O O . GLN A 1 98 ? 16.886 -7.077 -27.943 1.00 96.25 98 GLN A O 1
ATOM 761 N N . PHE A 1 99 ? 18.379 -5.907 -26.744 1.00 96.12 99 PHE A N 1
ATOM 762 C CA . PHE A 1 99 ? 18.457 -6.792 -25.580 1.00 96.12 99 PHE A CA 1
ATOM 763 C C . PHE A 1 99 ? 17.703 -6.242 -24.360 1.00 96.12 99 PHE A C 1
ATOM 765 O O . PHE A 1 99 ? 17.758 -6.839 -23.283 1.00 96.12 99 PHE A O 1
ATOM 772 N N . GLY A 1 100 ? 17.007 -5.107 -24.490 1.00 96.50 100 GLY A N 1
ATOM 773 C CA . GLY A 1 100 ? 16.180 -4.585 -23.411 1.00 96.50 100 GLY A CA 1
ATOM 774 C C . GLY A 1 100 ? 16.103 -3.067 -23.312 1.00 96.50 100 GLY A C 1
ATOM 775 O O . GLY A 1 100 ? 16.567 -2.316 -24.169 1.00 96.50 100 GLY A O 1
ATOM 776 N N . SER A 1 101 ? 15.503 -2.609 -22.217 1.00 97.38 101 SER A N 1
ATOM 777 C CA . SER A 1 101 ? 15.331 -1.193 -21.901 1.00 97.38 101 SER A CA 1
ATOM 778 C C . SER A 1 101 ? 15.427 -0.939 -20.396 1.00 97.38 101 SER A C 1
ATOM 780 O O . SER A 1 101 ? 14.954 -1.741 -19.592 1.00 97.38 101 SER A O 1
ATOM 782 N N . LEU A 1 102 ? 15.997 0.202 -20.018 1.00 96.94 102 LEU A N 1
ATOM 783 C CA . LEU A 1 102 ? 16.118 0.684 -18.644 1.00 96.94 102 LEU A CA 1
ATOM 784 C C . LEU A 1 102 ? 15.350 1.998 -18.495 1.00 96.94 102 LEU A C 1
ATOM 786 O O . LEU A 1 102 ? 15.680 2.979 -19.156 1.00 96.94 102 LEU A O 1
ATOM 790 N N . PHE A 1 103 ? 14.349 2.021 -17.621 1.00 95.88 103 PHE A N 1
ATOM 791 C CA . PHE A 1 103 ? 13.585 3.214 -17.258 1.00 95.88 103 PHE A CA 1
ATOM 792 C C . PHE A 1 103 ? 13.994 3.678 -15.868 1.00 95.88 103 PHE A C 1
ATOM 794 O O . PHE A 1 103 ? 14.079 2.857 -14.957 1.00 95.88 103 PHE A O 1
ATOM 801 N N . GLU A 1 104 ? 14.211 4.977 -15.690 1.00 93.75 104 GLU A N 1
ATOM 802 C CA . GLU A 1 104 ? 14.663 5.536 -14.416 1.00 93.75 104 GLU A CA 1
ATOM 803 C C . GLU A 1 104 ? 13.920 6.831 -14.105 1.00 93.75 104 GLU A C 1
ATOM 805 O O . GLU A 1 104 ? 13.679 7.662 -14.980 1.00 93.75 104 GLU A O 1
ATOM 810 N N . VAL A 1 105 ? 13.551 7.002 -12.837 1.00 92.25 105 VAL A N 1
ATOM 811 C CA . VAL A 1 105 ? 12.976 8.239 -12.310 1.00 92.25 105 VAL A CA 1
ATOM 812 C C . VAL A 1 105 ? 13.730 8.604 -11.042 1.00 92.25 105 VAL A C 1
ATOM 814 O O . VAL A 1 105 ? 13.687 7.882 -10.042 1.00 92.25 105 VAL A O 1
ATOM 817 N N . GLY A 1 106 ? 14.442 9.726 -11.110 1.00 87.44 106 GLY A N 1
ATOM 818 C CA . GLY A 1 106 ? 15.242 10.244 -10.011 1.00 87.44 106 GLY A CA 1
ATOM 819 C C . GLY A 1 106 ? 14.470 11.168 -9.059 1.00 87.44 106 GLY A C 1
ATOM 820 O O . GLY A 1 106 ? 13.313 11.527 -9.317 1.00 87.44 106 GLY A O 1
ATOM 821 N N . PRO A 1 107 ? 15.134 11.611 -7.975 1.00 83.00 107 PRO A N 1
ATOM 822 C CA . PRO A 1 107 ? 14.577 12.561 -7.013 1.00 83.00 107 PRO A CA 1
ATOM 823 C C . PRO A 1 107 ? 14.241 13.924 -7.636 1.00 83.00 107 PRO A C 1
ATOM 825 O O . PRO A 1 107 ? 13.343 14.599 -7.150 1.00 83.00 107 PRO A O 1
ATOM 828 N N . SER A 1 108 ? 14.924 14.316 -8.719 1.00 79.94 108 SER A N 1
ATOM 829 C CA . SER A 1 108 ? 14.709 15.586 -9.429 1.00 79.94 108 SER A CA 1
ATOM 830 C C . SER A 1 108 ? 13.348 15.690 -10.117 1.00 79.94 108 SER A C 1
ATOM 832 O O . SER A 1 108 ? 12.901 16.794 -10.438 1.00 79.94 108 SER A O 1
ATOM 834 N N . GLU A 1 109 ? 12.663 14.563 -10.343 1.00 78.31 109 GLU A N 1
ATOM 835 C CA . GLU A 1 109 ? 11.425 14.590 -11.109 1.00 78.31 109 GLU A CA 1
ATOM 836 C C . GLU A 1 109 ? 10.275 15.063 -10.233 1.00 78.31 109 GLU A C 1
ATOM 838 O O . GLU A 1 109 ? 9.704 14.319 -9.437 1.00 78.31 109 GLU A O 1
ATOM 843 N N . SER A 1 110 ? 9.895 16.326 -10.428 1.00 67.25 110 SER A N 1
ATOM 844 C CA . SER A 1 110 ? 8.909 17.042 -9.612 1.00 67.25 110 SER A CA 1
ATOM 845 C C . SER A 1 110 ? 7.579 16.302 -9.416 1.00 67.25 110 SER A C 1
ATOM 847 O O . SER A 1 110 ? 6.925 16.496 -8.391 1.00 67.25 110 SER A O 1
ATOM 849 N N . LYS A 1 111 ? 7.180 15.417 -10.337 1.00 72.56 111 LYS A N 1
ATOM 850 C CA . LYS A 1 111 ? 5.945 14.619 -10.244 1.00 72.56 111 LYS A CA 1
ATOM 851 C C . LYS A 1 111 ? 6.079 13.335 -9.414 1.00 72.56 111 LYS A C 1
ATOM 853 O O . LYS A 1 111 ? 5.053 12.791 -9.025 1.00 72.56 111 LYS A O 1
ATOM 858 N N . SER A 1 112 ? 7.293 12.858 -9.128 1.00 78.06 112 SER A N 1
ATOM 859 C CA . SER A 1 112 ? 7.523 11.535 -8.527 1.00 78.06 112 SER A CA 1
ATOM 860 C C . SER A 1 112 ? 7.355 11.505 -7.005 1.00 78.06 112 SER A C 1
ATOM 862 O O . SER A 1 112 ? 7.053 10.466 -6.427 1.00 78.06 112 SER A O 1
ATOM 864 N N . GLY A 1 113 ? 7.563 12.648 -6.340 1.00 82.19 113 GLY A N 1
ATOM 865 C CA . GLY A 1 113 ? 7.591 12.724 -4.874 1.00 82.19 113 GLY A CA 1
ATOM 866 C C . GLY A 1 113 ? 8.822 12.068 -4.237 1.00 82.19 113 GLY A C 1
ATOM 867 O O . GLY A 1 113 ? 8.931 12.065 -3.014 1.00 82.19 113 GLY A O 1
ATOM 868 N N . LEU A 1 114 ? 9.761 11.561 -5.042 1.00 86.94 114 LEU A N 1
ATOM 869 C CA . LEU A 1 114 ? 10.955 10.861 -4.569 1.00 86.94 114 LEU A CA 1
ATOM 870 C C . LEU A 1 114 ? 12.023 11.799 -3.987 1.00 86.94 114 LEU A C 1
ATOM 872 O O . LEU A 1 114 ? 12.879 11.344 -3.230 1.00 86.94 114 LEU A O 1
ATOM 876 N N . GLU A 1 115 ? 11.944 13.098 -4.292 1.00 85.94 115 GLU A N 1
ATOM 877 C CA . GLU A 1 115 ? 12.831 14.146 -3.770 1.00 85.94 115 GLU A CA 1
ATOM 878 C C . GLU A 1 115 ? 12.937 14.112 -2.241 1.00 85.94 115 GLU A C 1
ATOM 880 O O . GLU A 1 115 ? 14.032 14.035 -1.691 1.00 85.94 115 GLU A O 1
ATOM 885 N N . GLY A 1 116 ? 11.791 14.065 -1.550 1.00 84.06 116 GLY A N 1
ATOM 886 C CA . GLY A 1 116 ? 11.741 14.066 -0.085 1.00 84.06 116 GLY A CA 1
ATOM 887 C C . GLY A 1 116 ? 12.307 12.800 0.566 1.00 84.06 116 GLY A C 1
ATOM 888 O O . G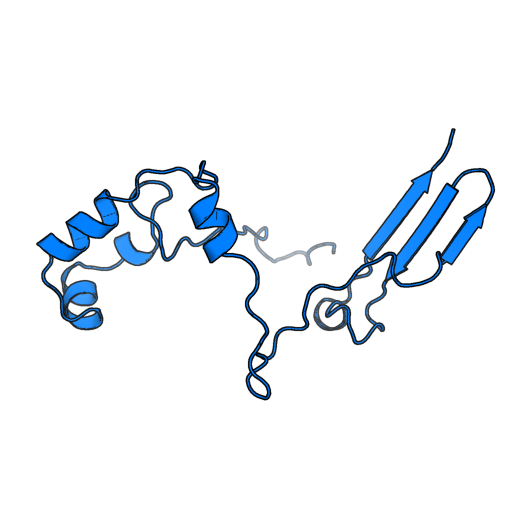LY A 1 116 ? 12.563 12.799 1.766 1.00 84.06 116 GLY A O 1
ATOM 889 N N . LEU A 1 117 ? 12.507 11.731 -0.211 1.00 86.50 117 LEU A N 1
ATOM 890 C CA . LEU A 1 117 ? 13.084 10.469 0.255 1.00 86.50 117 LEU A CA 1
ATOM 891 C C . LEU A 1 117 ? 14.533 10.275 -0.218 1.00 86.50 117 LEU A C 1
ATOM 893 O O . LEU A 1 117 ? 15.185 9.330 0.222 1.00 86.50 117 LEU A O 1
ATOM 897 N N . ASN A 1 118 ? 15.029 11.141 -1.110 1.00 88.94 118 ASN A N 1
ATOM 898 C CA . ASN A 1 118 ? 16.292 10.960 -1.826 1.00 88.94 118 ASN A CA 1
ATOM 899 C C . ASN A 1 118 ? 16.404 9.555 -2.456 1.00 88.94 118 ASN A C 1
ATOM 901 O O . ASN A 1 118 ? 17.392 8.840 -2.272 1.00 88.94 118 ASN A O 1
ATOM 905 N N . LEU A 1 119 ? 15.340 9.131 -3.148 1.00 90.38 119 LEU A N 1
ATOM 906 C CA . LEU A 1 119 ? 15.249 7.817 -3.790 1.00 90.38 119 LEU A CA 1
ATOM 907 C C . LEU A 1 119 ? 15.218 7.933 -5.314 1.00 90.38 119 LEU A C 1
ATOM 909 O O . LEU A 1 119 ? 14.650 8.863 -5.877 1.00 90.38 119 LEU A O 1
ATOM 913 N N . MET A 1 120 ? 15.787 6.931 -5.978 1.00 91.75 120 MET A N 1
ATOM 914 C CA . MET A 1 120 ? 15.650 6.709 -7.415 1.00 91.75 120 MET A CA 1
ATOM 915 C C . MET A 1 120 ? 14.927 5.383 -7.636 1.00 91.75 120 MET A C 1
ATOM 917 O O . MET A 1 120 ? 15.218 4.397 -6.956 1.00 91.75 120 MET A O 1
ATOM 921 N N . LEU A 1 121 ? 13.988 5.364 -8.578 1.00 92.94 121 LEU A N 1
ATOM 922 C CA . LEU A 1 121 ? 13.284 4.158 -8.997 1.00 92.94 121 LEU A CA 1
ATOM 923 C C . LEU A 1 121 ? 13.753 3.765 -10.399 1.00 92.94 121 LEU A C 1
ATOM 925 O O . LEU A 1 121 ? 13.621 4.563 -11.325 1.00 92.94 121 LEU A O 1
ATOM 929 N N . SER A 1 122 ? 14.244 2.534 -10.552 1.00 94.31 122 SER A N 1
ATOM 930 C CA . SER A 1 122 ? 14.703 1.994 -11.837 1.00 94.31 122 SER A CA 1
ATOM 931 C C . SER A 1 122 ? 13.960 0.703 -12.182 1.00 94.31 122 SER A C 1
ATOM 933 O O . SER A 1 122 ? 13.760 -0.159 -11.325 1.00 94.31 122 SER A O 1
ATOM 935 N N . PHE A 1 123 ? 13.566 0.555 -13.445 1.00 96.12 123 PHE A N 1
ATOM 936 C CA . PHE A 1 123 ? 12.951 -0.647 -13.998 1.00 96.12 123 PHE A CA 1
ATOM 937 C C . PHE A 1 123 ? 13.746 -1.119 -15.216 1.00 96.12 123 PHE A C 1
ATOM 939 O O . PHE A 1 123 ? 13.817 -0.422 -16.229 1.00 96.12 123 PHE A O 1
ATOM 946 N N . ALA A 1 124 ? 14.322 -2.317 -15.118 1.00 96.62 124 ALA A N 1
ATOM 947 C CA . ALA A 1 124 ? 15.075 -2.947 -16.192 1.00 96.62 124 ALA A CA 1
ATOM 948 C C . ALA A 1 124 ? 14.251 -4.075 -16.822 1.00 96.62 124 ALA A C 1
ATOM 950 O O . ALA A 1 124 ? 13.899 -5.050 -16.157 1.00 96.62 124 ALA A O 1
ATOM 951 N N . ASN A 1 125 ? 13.975 -3.950 -18.116 1.00 95.94 125 ASN A N 1
ATOM 952 C CA . ASN A 1 125 ? 13.453 -5.022 -18.947 1.00 95.94 125 ASN A CA 1
ATOM 953 C C . ASN A 1 125 ? 14.607 -5.603 -19.762 1.00 95.94 125 ASN A C 1
ATOM 955 O O . ASN A 1 125 ? 15.194 -4.877 -20.558 1.00 95.94 125 ASN A O 1
ATOM 959 N N . ILE A 1 126 ? 14.929 -6.880 -19.572 1.00 96.25 126 ILE A N 1
ATOM 960 C CA . ILE A 1 126 ? 16.034 -7.550 -20.266 1.00 96.25 126 ILE A CA 1
ATOM 961 C C . ILE A 1 126 ? 15.440 -8.664 -21.126 1.00 96.25 126 ILE A C 1
ATOM 963 O O . ILE A 1 126 ? 14.826 -9.596 -20.600 1.00 96.25 126 ILE A O 1
ATOM 967 N N . THR A 1 127 ? 15.606 -8.556 -22.444 1.00 92.81 127 THR A N 1
ATOM 968 C CA . THR A 1 127 ? 15.156 -9.565 -23.408 1.00 92.81 127 THR A CA 1
ATOM 969 C C . THR A 1 127 ? 16.251 -10.609 -23.632 1.00 92.81 127 THR A C 1
ATOM 971 O O . THR A 1 127 ? 17.440 -10.299 -23.577 1.00 92.81 127 THR A O 1
ATOM 974 N N . LYS A 1 128 ? 15.836 -11.870 -23.808 1.00 77.94 128 LYS A N 1
ATOM 975 C CA . LYS A 1 128 ? 16.732 -13.005 -24.073 1.00 77.94 128 LYS A CA 1
ATOM 976 C C . LYS A 1 128 ? 17.101 -13.099 -25.544 1.00 77.94 128 LYS A C 1
ATOM 978 O O . LYS A 1 128 ? 16.209 -12.810 -26.372 1.00 77.94 128 LYS A O 1
#